Protein AF-A0A3M8P6J0-F1 (afdb_monomer)

Organism: NCBI:txid1848460

Secondary structure (DSSP, 8-state):
-PEEEEEPP---TTHHHHHHHHHHHHHHHHHS-GGGHHHHHHHHHHHHHHHHHHTEEEEEEE-SSEEEEEEEETTEEEEEEEEEGGGEEEEEEEEETTEEEEEEEESSSPPEEEEESS-HHHHHHHHHHHHHTT-EEEETT-

Mean predicted aligned error: 8.03 Å

Nearest PDB structures (foldseek):
  5umr-assembly1_A  TM=7.941E-01  e=5.562E-05  Homo sapiens
  7xti-assembly1_k  TM=8.034E-01  e=5.142E-04  Komagataella phaffii
  7xt7-assembly1_k  TM=7.190E-01  e=1.167E-03  Komagataella phaffii
  3f5r-assembly1_A-2  TM=6.395E-01  e=5.452E-04  Saccharomyces cerevisiae
  3bji-assembly1_A  TM=6.227E-01  e=7.443E-02  Homo sapiens

Solvent-accessible surface area (backbone atoms only — not comparable to full-atom values): 8029 Å² total; per-residue (Å²): 126,73,49,82,42,82,36,58,56,77,78,59,94,50,56,70,56,52,51,54,49,47,51,54,51,40,55,57,47,69,73,67,49,82,92,42,55,68,58,44,52,54,44,49,53,50,51,52,51,51,56,58,57,71,44,40,42,37,35,43,32,48,43,93,59,33,41,38,41,35,37,28,43,83,89,40,79,73,45,76,48,77,44,46,54,91,47,43,53,32,38,35,43,37,78,50,100,75,34,38,35,40,35,42,35,40,71,69,80,79,64,46,78,44,44,34,78,70,72,70,66,69,51,53,54,50,48,53,52,25,61,75,67,73,34,48,74,43,65,80,80,122

Structure (mmCIF, N/CA/C/O backbone):
data_AF-A0A3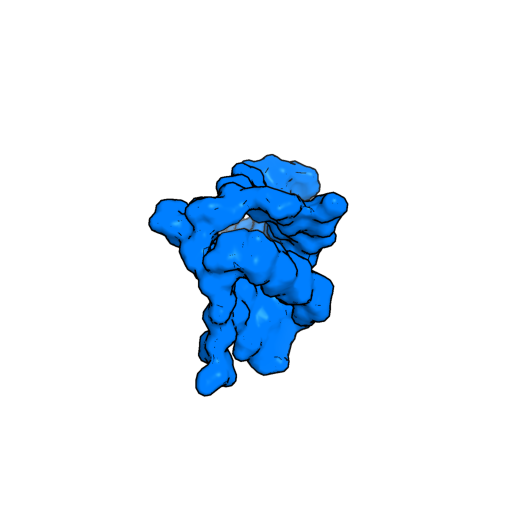M8P6J0-F1
#
_entry.id   AF-A0A3M8P6J0-F1
#
loop_
_atom_site.group_PDB
_atom_site.id
_atom_site.type_symbol
_atom_site.label_atom_id
_atom_site.label_alt_id
_atom_site.label_comp_id
_atom_site.label_asym_id
_atom_site.label_entity_id
_atom_site.label_seq_id
_atom_site.pdbx_PDB_ins_code
_atom_site.Cartn_x
_atom_site.Cartn_y
_atom_site.Cartn_z
_atom_site.occupancy
_atom_site.B_iso_or_equiv
_atom_site.auth_seq_id
_atom_site.auth_comp_id
_atom_site.auth_asym_id
_atom_site.auth_atom_id
_atom_site.pdbx_PDB_model_num
ATOM 1 N N . MET A 1 1 ? -1.684 9.295 20.598 1.00 61.59 1 MET A N 1
ATOM 2 C CA . MET A 1 1 ? -0.410 8.820 20.028 1.00 61.59 1 MET A CA 1
ATOM 3 C C . MET A 1 1 ? -0.740 8.336 18.626 1.00 61.59 1 MET A C 1
ATOM 5 O O . MET A 1 1 ? -1.634 7.511 18.511 1.00 61.59 1 MET A O 1
ATOM 9 N N . GLU A 1 2 ? -0.180 8.942 17.578 1.00 73.94 2 GLU A N 1
ATOM 10 C CA . GLU A 1 2 ? -0.394 8.484 16.194 1.00 73.94 2 GLU A CA 1
ATOM 11 C C . GLU A 1 2 ? 0.723 7.493 15.847 1.00 73.94 2 GLU A C 1
ATOM 13 O O . GLU A 1 2 ? 1.898 7.811 16.023 1.00 73.94 2 GLU A O 1
ATOM 18 N N . GLU A 1 3 ? 0.367 6.290 15.396 1.00 79.81 3 GLU A N 1
ATOM 19 C CA . GLU A 1 3 ? 1.344 5.276 14.989 1.00 79.81 3 GLU A CA 1
ATOM 20 C C . GLU A 1 3 ? 1.434 5.220 13.458 1.00 79.81 3 GLU A C 1
ATOM 22 O O . GLU A 1 3 ? 0.435 5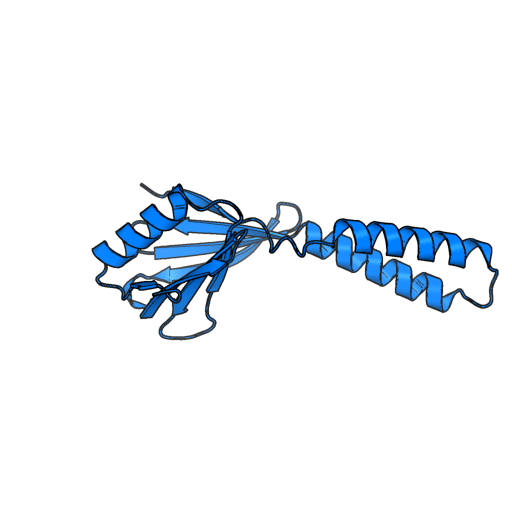.025 12.755 1.00 79.81 3 GLU A O 1
ATOM 27 N N . GLU A 1 4 ? 2.644 5.413 12.924 1.00 76.75 4 GLU A N 1
ATOM 28 C CA . GLU A 1 4 ? 2.915 5.349 11.487 1.00 76.75 4 GLU A CA 1
ATOM 29 C C . GLU A 1 4 ? 3.369 3.942 11.085 1.00 76.75 4 GLU A C 1
ATOM 31 O O . GLU A 1 4 ? 4.382 3.431 11.565 1.00 76.75 4 GLU A O 1
ATOM 36 N N . PHE A 1 5 ? 2.651 3.329 10.140 1.00 76.38 5 PHE A N 1
ATOM 37 C CA . PHE A 1 5 ? 2.995 2.022 9.598 1.00 76.38 5 PHE A CA 1
ATOM 38 C C . PHE A 1 5 ? 3.344 2.113 8.117 1.00 76.38 5 PHE A C 1
ATOM 40 O O . PHE A 1 5 ? 2.554 2.524 7.261 1.00 76.38 5 PHE A O 1
ATOM 47 N N . HIS A 1 6 ? 4.555 1.671 7.790 1.00 70.00 6 HIS A N 1
ATOM 48 C CA . HIS A 1 6 ? 4.978 1.497 6.410 1.00 70.00 6 HIS A CA 1
ATOM 49 C C . HIS A 1 6 ? 4.472 0.160 5.882 1.00 70.00 6 HIS A C 1
ATOM 51 O O . HIS A 1 6 ? 4.855 -0.905 6.368 1.00 70.00 6 HIS A O 1
ATOM 57 N N . THR A 1 7 ? 3.633 0.211 4.852 1.00 66.81 7 THR A N 1
ATOM 58 C CA . THR A 1 7 ? 3.230 -0.985 4.116 1.00 66.81 7 THR A CA 1
ATOM 59 C C . THR A 1 7 ? 4.064 -1.115 2.856 1.00 66.81 7 THR A C 1
ATOM 61 O O . THR A 1 7 ? 4.278 -0.151 2.117 1.00 66.81 7 THR A O 1
ATOM 64 N N . GLN A 1 8 ? 4.589 -2.314 2.620 1.00 62.31 8 GLN A N 1
ATOM 65 C CA . GLN A 1 8 ? 5.275 -2.581 1.366 1.00 62.31 8 GLN A CA 1
ATOM 66 C C . GLN A 1 8 ? 4.229 -2.673 0.248 1.00 62.31 8 GLN A C 1
ATOM 68 O O . GLN A 1 8 ? 3.138 -3.200 0.485 1.00 62.31 8 GLN A O 1
ATOM 73 N N . PRO A 1 9 ? 4.527 -2.178 -0.967 1.00 60.59 9 PRO A N 1
ATOM 74 C CA . PRO A 1 9 ? 3.724 -2.546 -2.124 1.00 60.59 9 PRO A CA 1
ATOM 75 C C . PRO A 1 9 ? 3.668 -4.073 -2.204 1.00 60.59 9 PRO A C 1
ATOM 77 O O . PRO A 1 9 ? 4.610 -4.747 -1.776 1.00 60.59 9 PRO A O 1
ATOM 80 N N . LEU A 1 10 ? 2.563 -4.614 -2.729 1.00 55.81 10 LEU A N 1
ATOM 81 C CA . LEU A 1 10 ? 2.414 -6.047 -2.970 1.00 55.81 10 LEU A CA 1
ATOM 82 C C . LEU A 1 10 ? 3.700 -6.552 -3.642 1.00 55.81 10 LEU A C 1
ATOM 84 O O . LEU A 1 10 ? 3.950 -6.220 -4.801 1.00 55.81 10 LEU A O 1
ATOM 88 N N . LYS A 1 11 ? 4.535 -7.309 -2.915 1.00 53.62 11 LYS A N 1
ATOM 89 C CA . LYS A 1 11 ? 5.660 -8.018 -3.523 1.00 53.62 11 LYS A CA 1
ATOM 90 C C . LYS A 1 11 ? 5.040 -9.105 -4.386 1.00 53.62 11 LYS A C 1
ATOM 92 O O . LYS A 1 11 ? 4.817 -10.219 -3.926 1.00 53.62 11 LYS A O 1
ATOM 97 N N . LEU A 1 12 ? 4.697 -8.759 -5.625 1.00 56.88 12 LEU A N 1
ATOM 98 C CA . LEU A 1 12 ? 4.489 -9.763 -6.653 1.00 56.88 12 LEU A CA 1
ATOM 99 C C . LEU A 1 12 ? 5.813 -10.535 -6.722 1.00 56.88 12 LEU A C 1
ATOM 101 O O . LEU A 1 12 ? 6.857 -9.896 -6.899 1.00 56.88 12 LEU A O 1
ATOM 105 N N . PRO A 1 13 ? 5.793 -11.863 -6.523 1.00 55.28 13 PRO A N 1
ATOM 106 C CA . PRO A 1 13 ? 6.994 -12.647 -6.239 1.00 55.28 13 PRO A CA 1
ATOM 107 C C . PRO A 1 13 ? 8.085 -12.515 -7.311 1.00 55.28 13 PRO A C 1
ATOM 109 O O . PRO A 1 13 ? 9.251 -12.743 -7.014 1.00 55.28 13 PRO A O 1
ATOM 112 N N . ASN A 1 14 ? 7.745 -12.032 -8.511 1.00 63.66 14 ASN A N 1
ATOM 113 C CA . ASN A 1 14 ? 8.640 -12.027 -9.660 1.00 63.66 14 ASN A CA 1
ATOM 114 C C . ASN A 1 14 ? 8.853 -10.647 -10.314 1.00 63.66 14 ASN A C 1
ATOM 116 O O . ASN A 1 14 ? 9.316 -10.612 -11.445 1.00 63.66 14 ASN A O 1
ATOM 120 N N . ILE A 1 15 ? 8.565 -9.498 -9.673 1.00 71.94 15 ILE A N 1
ATOM 121 C CA . ILE A 1 15 ? 8.807 -8.185 -10.338 1.00 71.94 15 ILE A CA 1
ATOM 122 C C . ILE A 1 15 ? 10.285 -8.006 -10.710 1.00 71.94 15 ILE A C 1
ATOM 124 O O . ILE A 1 15 ? 10.585 -7.550 -11.807 1.00 71.94 15 ILE A O 1
ATOM 128 N N . SER A 1 16 ? 11.204 -8.403 -9.825 1.00 69.94 16 SER A N 1
ATOM 129 C CA . SER A 1 16 ? 12.645 -8.356 -10.111 1.00 69.94 16 SER A CA 1
ATOM 130 C C . SER A 1 16 ? 13.002 -9.200 -11.342 1.00 69.94 16 SER A C 1
ATOM 132 O O . SER A 1 16 ? 13.707 -8.735 -12.232 1.00 69.94 16 SER A O 1
ATOM 134 N N . MET A 1 17 ? 12.428 -10.405 -11.433 1.00 76.00 17 MET A N 1
ATOM 135 C CA . MET A 1 17 ? 12.612 -11.321 -12.561 1.00 76.00 17 MET A CA 1
ATOM 136 C C . MET A 1 17 ? 11.992 -10.781 -13.858 1.00 76.00 17 MET A C 1
ATOM 138 O O . MET A 1 17 ? 12.575 -10.921 -14.925 1.00 76.00 17 MET A O 1
ATOM 142 N N . LEU A 1 18 ? 10.829 -10.128 -13.783 1.00 76.50 18 LEU A N 1
ATOM 143 C CA . LEU A 1 18 ? 10.189 -9.495 -14.937 1.00 76.50 18 LEU A CA 1
ATOM 144 C C . LEU A 1 18 ? 11.012 -8.317 -15.459 1.00 76.50 18 LEU A C 1
ATOM 146 O O . LEU A 1 18 ? 11.111 -8.132 -16.669 1.00 76.50 18 LEU A O 1
ATOM 150 N N . ILE A 1 19 ? 11.624 -7.536 -14.569 1.00 78.50 19 ILE A N 1
ATOM 151 C CA . ILE A 1 19 ? 12.485 -6.415 -14.956 1.00 78.50 19 ILE A CA 1
ATOM 152 C C . ILE A 1 19 ? 13.772 -6.924 -15.595 1.00 78.50 19 ILE A C 1
ATOM 154 O O . ILE A 1 19 ? 14.125 -6.446 -16.670 1.00 78.50 19 ILE A O 1
ATOM 158 N N . SER A 1 20 ? 14.446 -7.907 -14.991 1.00 79.56 20 SER A N 1
ATOM 159 C CA . SER A 1 20 ? 15.659 -8.480 -15.582 1.00 79.56 20 SER A CA 1
ATOM 160 C C . SER A 1 20 ? 15.367 -9.122 -16.939 1.00 79.56 20 SER A C 1
ATOM 162 O O . SER A 1 20 ? 16.087 -8.857 -17.898 1.00 79.56 20 SER A O 1
ATOM 164 N N . PHE A 1 21 ? 14.263 -9.865 -17.058 1.00 82.88 21 PHE A N 1
ATOM 165 C CA . PHE A 1 21 ? 13.805 -10.421 -18.330 1.00 82.88 21 PHE A CA 1
ATOM 166 C C . PHE A 1 21 ? 13.540 -9.326 -19.372 1.00 82.88 21 PHE A C 1
ATOM 168 O O . PHE A 1 21 ? 14.023 -9.421 -20.496 1.00 82.88 21 PHE A O 1
ATOM 175 N N . SER A 1 22 ? 12.849 -8.247 -18.989 1.00 79.75 22 SER A N 1
ATOM 176 C CA . SER A 1 22 ? 12.549 -7.125 -19.892 1.00 79.75 22 SER A CA 1
ATOM 177 C C . SER A 1 22 ? 13.815 -6.410 -20.375 1.00 79.75 22 SER A C 1
ATOM 179 O O . SER A 1 22 ? 13.895 -6.034 -21.541 1.00 79.75 22 SER A O 1
ATOM 181 N N . ILE A 1 23 ? 14.823 -6.255 -19.509 1.00 82.19 23 ILE A N 1
ATOM 182 C CA . ILE A 1 23 ? 16.116 -5.648 -19.862 1.00 82.19 23 ILE A CA 1
ATOM 183 C C . ILE A 1 23 ? 16.888 -6.539 -20.843 1.00 82.19 23 ILE A C 1
ATOM 185 O O . ILE A 1 23 ? 17.386 -6.042 -21.851 1.00 82.19 23 ILE A O 1
ATOM 189 N N . VAL A 1 24 ? 16.955 -7.852 -20.595 1.00 83.62 24 VAL A N 1
ATOM 190 C CA . VAL A 1 24 ? 17.620 -8.809 -21.502 1.00 83.62 24 VAL A CA 1
ATOM 191 C C . VAL A 1 24 ? 16.950 -8.816 -22.878 1.00 83.62 24 VAL A C 1
ATOM 193 O O . VAL A 1 24 ? 17.634 -8.845 -23.902 1.00 83.62 24 VAL A O 1
ATOM 196 N N . LEU A 1 25 ? 15.618 -8.729 -22.910 1.00 81.81 25 LEU A N 1
ATOM 197 C CA . LEU A 1 25 ? 14.836 -8.677 -24.143 1.00 81.81 25 LEU A CA 1
ATOM 198 C C . LEU A 1 25 ? 15.114 -7.376 -24.917 1.00 81.81 25 LEU A C 1
ATOM 200 O O . LEU A 1 25 ? 15.339 -7.420 -26.124 1.00 81.81 25 LEU A O 1
ATOM 204 N N . LEU A 1 26 ? 15.211 -6.238 -24.219 1.00 78.69 26 LEU A N 1
ATOM 205 C CA . LEU A 1 26 ? 15.571 -4.943 -24.808 1.00 78.69 26 LEU A CA 1
ATOM 206 C C . LEU A 1 26 ? 16.974 -4.963 -25.443 1.00 78.69 26 LEU A C 1
ATOM 208 O O . LEU A 1 26 ? 17.145 -4.513 -26.576 1.00 78.69 26 LEU A O 1
ATOM 212 N N . ILE A 1 27 ? 17.965 -5.527 -24.741 1.00 80.56 27 ILE A N 1
ATOM 213 C CA . ILE A 1 27 ? 19.345 -5.666 -25.241 1.00 80.56 27 ILE A CA 1
ATOM 214 C C . ILE A 1 27 ? 19.375 -6.576 -26.475 1.00 80.56 27 ILE A C 1
ATOM 216 O O . ILE A 1 27 ? 19.950 -6.207 -27.499 1.00 80.56 27 ILE A O 1
ATOM 220 N N . SER A 1 28 ? 18.698 -7.724 -26.413 1.00 79.94 28 SER A N 1
ATOM 221 C CA . SER A 1 28 ? 18.639 -8.680 -27.528 1.00 79.94 28 SER A CA 1
ATOM 222 C C . SER A 1 28 ? 18.013 -8.056 -28.781 1.00 79.94 28 SER A C 1
ATOM 224 O O . SER A 1 28 ? 18.533 -8.222 -29.883 1.00 79.94 28 SER A O 1
ATOM 226 N N . LEU A 1 29 ? 16.944 -7.267 -28.616 1.00 76.62 29 LEU A N 1
ATOM 227 C CA . LEU A 1 29 ? 16.301 -6.548 -29.719 1.00 76.62 29 LEU A CA 1
ATOM 228 C C . LEU A 1 29 ? 17.192 -5.450 -30.298 1.00 76.62 29 LEU A C 1
ATOM 230 O O . LEU A 1 29 ? 17.238 -5.290 -31.517 1.00 76.62 29 LEU A O 1
ATOM 234 N N . SER A 1 30 ? 17.935 -4.730 -29.454 1.00 73.19 30 SER A N 1
ATOM 235 C CA . SER A 1 30 ? 18.842 -3.669 -29.910 1.00 73.19 30 SER A CA 1
ATOM 236 C C . SER A 1 30 ? 19.972 -4.187 -30.812 1.00 73.19 30 SER A C 1
ATOM 238 O O . SER A 1 30 ? 20.434 -3.461 -31.688 1.00 73.19 30 SER A O 1
ATOM 240 N N . MET A 1 31 ? 20.359 -5.461 -30.668 1.00 78.75 31 MET A N 1
ATOM 241 C CA . MET A 1 31 ? 21.354 -6.108 -31.531 1.00 78.75 31 MET A CA 1
ATOM 242 C C . MET A 1 31 ? 20.787 -6.613 -32.868 1.00 78.75 31 MET A C 1
ATOM 244 O O . MET A 1 31 ? 21.550 -6.871 -33.794 1.00 78.75 31 MET A O 1
ATOM 248 N N . SER A 1 32 ? 19.462 -6.737 -33.001 1.00 75.25 32 SER A N 1
ATOM 249 C CA . SER A 1 32 ? 18.807 -7.402 -34.143 1.00 75.25 32 SER A CA 1
ATOM 250 C C . SER A 1 32 ? 18.480 -6.504 -35.355 1.00 75.25 32 SER A C 1
ATOM 252 O O . SER A 1 32 ? 17.822 -6.946 -36.296 1.00 75.25 32 SER A O 1
ATOM 254 N N . GLY A 1 33 ? 18.981 -5.265 -35.393 1.00 70.12 33 GLY A N 1
ATOM 255 C CA . GLY A 1 33 ? 18.848 -4.362 -36.547 1.00 70.12 33 GLY A CA 1
ATOM 256 C C . GLY A 1 33 ? 17.485 -3.654 -36.679 1.00 70.12 33 GLY A C 1
ATOM 257 O O . GLY A 1 33 ? 16.587 -3.796 -35.851 1.00 70.12 33 GLY A O 1
ATOM 258 N N . ALA A 1 34 ? 17.335 -2.844 -37.737 1.00 67.69 34 ALA A N 1
ATOM 259 C CA . ALA A 1 34 ? 16.293 -1.809 -37.870 1.00 67.69 34 ALA A CA 1
ATOM 260 C C . ALA A 1 34 ? 14.830 -2.308 -37.919 1.00 67.69 34 ALA A C 1
ATOM 262 O O . ALA A 1 34 ? 13.907 -1.532 -37.652 1.00 67.69 34 ALA A O 1
ATOM 263 N N . LEU A 1 35 ? 14.595 -3.593 -38.213 1.00 63.44 35 LEU A N 1
ATOM 264 C CA . LEU A 1 35 ? 13.246 -4.166 -38.351 1.00 63.44 35 LEU A CA 1
ATOM 265 C C . LEU A 1 35 ? 12.457 -4.214 -37.029 1.00 63.44 35 LEU A C 1
ATOM 267 O O . LEU A 1 35 ? 11.229 -4.288 -37.049 1.00 63.44 35 LEU A O 1
ATOM 271 N N . TYR A 1 36 ? 13.130 -4.095 -35.880 1.00 74.00 36 TYR A N 1
ATOM 272 C CA . TYR A 1 36 ? 12.509 -4.248 -34.557 1.00 74.00 36 TYR A CA 1
ATOM 273 C C . TYR A 1 36 ? 12.417 -2.951 -33.748 1.00 74.00 36 TYR A C 1
ATOM 275 O O . TYR A 1 36 ? 12.139 -2.982 -32.549 1.00 74.00 36 TYR A O 1
ATOM 283 N N . THR A 1 37 ? 12.602 -1.796 -34.393 1.00 77.31 37 THR A N 1
ATOM 284 C CA . THR A 1 37 ? 12.620 -0.484 -33.720 1.00 77.31 37 THR A CA 1
ATOM 285 C C . THR A 1 37 ? 11.348 -0.226 -32.897 1.00 77.31 37 THR A C 1
ATOM 287 O O . THR A 1 37 ? 11.424 0.251 -31.768 1.00 77.31 37 THR A O 1
ATOM 290 N N . TRP A 1 38 ? 10.171 -0.616 -33.398 1.00 79.38 38 TRP A N 1
ATOM 291 C CA . TRP A 1 38 ? 8.911 -0.474 -32.657 1.00 79.38 38 TRP A CA 1
ATOM 292 C C . TRP A 1 38 ? 8.847 -1.382 -31.415 1.00 79.38 38 TRP A C 1
ATOM 294 O O . TRP A 1 38 ? 8.362 -0.962 -30.365 1.00 79.38 38 TRP A O 1
ATOM 304 N N . LEU A 1 39 ? 9.391 -2.601 -31.506 1.00 78.19 39 LEU A N 1
ATOM 305 C CA . LEU A 1 39 ? 9.453 -3.556 -30.397 1.00 78.19 39 LEU A CA 1
ATOM 306 C C . LEU A 1 39 ? 10.374 -3.038 -29.283 1.00 78.19 39 LEU A C 1
ATOM 308 O O . LEU A 1 39 ? 10.061 -3.173 -28.097 1.00 78.19 39 LEU A O 1
ATOM 312 N N . ALA A 1 40 ? 11.481 -2.390 -29.659 1.00 80.12 40 ALA A N 1
ATOM 313 C CA . ALA A 1 40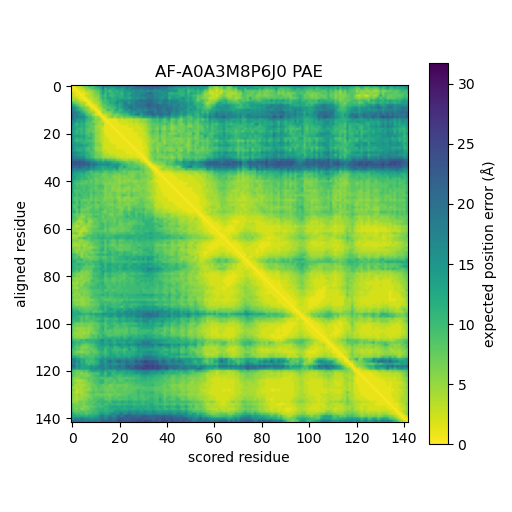 ? 12.390 -1.723 -28.729 1.00 80.12 40 ALA A CA 1
ATOM 314 C C . ALA A 1 40 ? 11.694 -0.571 -27.978 1.00 80.12 40 ALA A C 1
ATOM 316 O O . ALA A 1 40 ? 11.843 -0.440 -26.765 1.00 80.12 40 ALA A O 1
ATOM 317 N N . VAL A 1 41 ? 10.862 0.223 -28.664 1.00 83.06 41 VAL A N 1
ATOM 318 C CA . VAL A 1 41 ? 10.082 1.303 -28.030 1.00 83.06 41 VAL A CA 1
ATOM 319 C C . VAL A 1 41 ? 9.058 0.746 -27.034 1.00 83.06 41 VAL A C 1
ATOM 321 O O . VAL A 1 41 ? 8.964 1.235 -25.908 1.00 83.06 41 VAL A O 1
ATOM 324 N N . VAL A 1 42 ? 8.316 -0.303 -27.407 1.00 82.75 42 VAL A N 1
ATOM 325 C CA . VAL A 1 42 ? 7.322 -0.937 -26.519 1.00 82.75 42 VAL A CA 1
ATOM 326 C C . VAL A 1 42 ? 7.984 -1.543 -25.279 1.00 82.75 42 VAL A C 1
ATOM 328 O O . VAL A 1 42 ? 7.506 -1.353 -24.159 1.00 82.75 42 VAL A O 1
ATOM 331 N N . SER A 1 43 ? 9.104 -2.244 -25.457 1.00 81.50 43 SER A N 1
ATOM 332 C CA . SER A 1 43 ? 9.848 -2.838 -24.341 1.00 81.50 43 SER A CA 1
ATOM 333 C C . SER A 1 43 ? 10.461 -1.770 -23.427 1.00 81.50 43 SER A C 1
ATOM 335 O O . SER A 1 43 ? 10.372 -1.900 -22.205 1.00 81.50 43 SER A O 1
ATOM 337 N N . ALA A 1 44 ? 10.965 -0.659 -23.976 1.00 82.12 44 ALA A N 1
ATOM 338 C CA . ALA A 1 44 ? 11.411 0.484 -23.178 1.00 82.12 44 ALA A CA 1
ATOM 339 C C . ALA A 1 44 ? 10.263 1.085 -22.346 1.00 82.12 44 ALA A C 1
ATOM 341 O O . ALA A 1 44 ? 10.425 1.325 -21.146 1.00 82.12 44 ALA A O 1
ATOM 342 N N . ALA A 1 45 ? 9.082 1.273 -22.947 1.00 84.56 45 ALA A N 1
ATOM 343 C CA . ALA A 1 45 ? 7.904 1.783 -22.245 1.00 84.56 45 ALA A CA 1
ATOM 344 C C . ALA A 1 45 ? 7.469 0.862 -21.087 1.00 84.56 45 ALA A C 1
ATOM 346 O O . ALA A 1 45 ? 7.136 1.348 -20.002 1.00 84.56 45 ALA A O 1
ATOM 347 N N . LEU A 1 46 ? 7.535 -0.461 -21.276 1.00 82.38 46 LEU A N 1
ATOM 348 C CA . LEU A 1 46 ? 7.256 -1.447 -20.226 1.00 82.38 46 LEU A CA 1
ATOM 349 C C . LEU A 1 46 ? 8.258 -1.366 -19.068 1.00 82.38 46 LEU A C 1
ATOM 351 O O . LEU A 1 46 ? 7.845 -1.367 -17.907 1.00 82.38 46 LEU A O 1
ATOM 355 N N . VAL A 1 47 ? 9.557 -1.240 -19.359 1.00 83.06 47 VAL A N 1
ATOM 356 C CA . VAL A 1 47 ? 10.592 -1.089 -18.322 1.00 83.06 47 VAL A CA 1
ATOM 357 C C . VAL A 1 47 ? 10.350 0.178 -17.500 1.00 83.06 47 VAL A C 1
ATOM 359 O O . VAL A 1 47 ? 10.344 0.120 -16.267 1.00 83.06 47 VAL A O 1
ATOM 362 N N . ILE A 1 48 ? 10.076 1.308 -18.158 1.00 85.69 48 ILE A N 1
ATOM 363 C CA . ILE A 1 48 ? 9.748 2.573 -17.483 1.00 85.69 48 ILE A CA 1
ATOM 364 C C . ILE A 1 48 ? 8.512 2.399 -16.591 1.00 85.69 48 ILE A C 1
ATOM 366 O O . ILE A 1 48 ? 8.530 2.791 -15.421 1.00 85.69 48 ILE A O 1
ATOM 370 N N . TYR A 1 49 ? 7.458 1.760 -17.101 1.00 83.88 49 TYR A N 1
ATOM 371 C CA . TYR A 1 49 ? 6.257 1.464 -16.324 1.00 83.88 49 TYR A CA 1
ATOM 372 C C . TYR A 1 49 ? 6.562 0.607 -15.080 1.00 83.88 49 TYR A C 1
ATOM 374 O O . TYR A 1 49 ? 6.098 0.928 -13.981 1.00 83.88 49 TYR A O 1
ATOM 382 N N . CYS A 1 50 ? 7.400 -0.427 -15.200 1.00 81.44 50 CYS A N 1
ATOM 383 C CA . CYS A 1 50 ? 7.836 -1.246 -14.066 1.00 81.44 50 CYS A CA 1
ATOM 384 C C . CYS A 1 50 ? 8.610 -0.434 -13.013 1.00 81.44 50 CYS A C 1
ATOM 386 O O . CYS A 1 50 ? 8.328 -0.559 -11.817 1.00 81.44 50 CYS A O 1
ATOM 388 N N . ILE A 1 51 ? 9.537 0.435 -13.433 1.00 82.44 51 ILE A N 1
ATOM 389 C CA . ILE A 1 51 ? 10.301 1.317 -12.529 1.00 82.44 51 ILE A CA 1
ATOM 390 C C . ILE A 1 51 ? 9.362 2.259 -11.764 1.00 82.44 51 ILE A C 1
ATOM 392 O O . ILE A 1 51 ? 9.515 2.470 -10.555 1.00 82.44 51 ILE A O 1
ATOM 396 N N . ILE A 1 52 ? 8.363 2.809 -12.456 1.00 82.00 52 ILE A N 1
ATOM 397 C CA . ILE A 1 52 ? 7.344 3.679 -11.866 1.00 82.00 52 ILE A CA 1
ATOM 398 C C . ILE A 1 52 ? 6.519 2.924 -10.810 1.00 82.00 52 ILE A C 1
ATOM 400 O O . ILE A 1 52 ? 6.221 3.476 -9.744 1.00 82.00 52 ILE A O 1
ATOM 404 N N . GLN A 1 53 ? 6.166 1.663 -11.066 1.00 78.62 53 GLN A N 1
ATOM 405 C CA . GLN A 1 53 ? 5.411 0.853 -10.109 1.00 78.62 53 GLN A CA 1
ATOM 406 C C . GLN A 1 53 ? 6.236 0.504 -8.865 1.00 78.62 53 GLN A C 1
ATOM 408 O O . GLN A 1 53 ? 5.730 0.653 -7.750 1.00 78.62 53 GLN A O 1
ATOM 413 N N . LEU A 1 54 ? 7.516 0.155 -9.028 1.00 77.12 54 LEU A N 1
ATOM 414 C CA . LEU A 1 54 ? 8.426 -0.150 -7.917 1.00 77.12 54 LEU A CA 1
ATOM 415 C C . LEU A 1 54 ? 8.628 1.015 -6.941 1.00 77.12 54 LEU A C 1
ATOM 417 O O . LEU A 1 54 ? 8.808 0.797 -5.744 1.00 77.12 54 LEU A O 1
ATOM 421 N N . ASN A 1 55 ? 8.582 2.251 -7.435 1.00 79.25 55 ASN A N 1
ATOM 422 C CA . ASN A 1 55 ? 8.767 3.447 -6.613 1.00 79.25 55 ASN A CA 1
ATOM 423 C C . ASN A 1 55 ? 7.511 3.887 -5.848 1.00 79.25 55 ASN A C 1
ATOM 425 O O . ASN A 1 55 ? 7.541 4.909 -5.156 1.00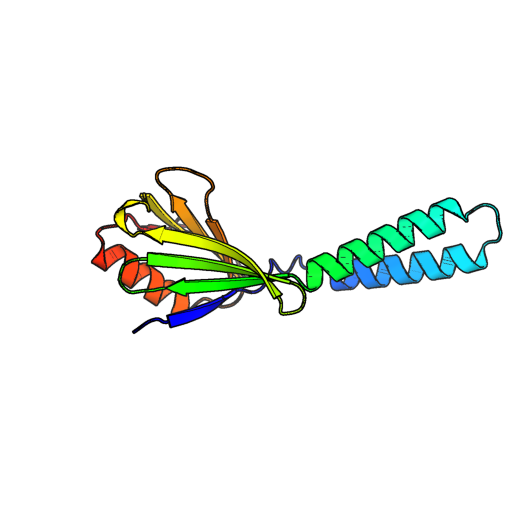 79.25 55 ASN A O 1
ATOM 429 N N . THR A 1 56 ? 6.409 3.144 -5.959 1.00 81.31 56 THR A N 1
ATOM 430 C CA . THR A 1 56 ? 5.172 3.436 -5.229 1.00 81.31 56 THR A CA 1
ATOM 431 C C . THR A 1 56 ? 5.247 2.848 -3.820 1.00 81.31 56 THR A C 1
ATOM 433 O O . THR A 1 56 ? 5.360 1.636 -3.639 1.00 81.31 56 THR A O 1
ATOM 436 N N . LYS A 1 57 ? 5.171 3.709 -2.806 1.00 83.06 57 LYS A N 1
ATOM 437 C CA . LYS A 1 57 ? 5.136 3.344 -1.389 1.00 83.06 57 LYS A CA 1
ATOM 438 C C . LYS A 1 57 ? 3.758 3.653 -0.815 1.00 83.06 57 LYS A C 1
ATOM 440 O O . LYS A 1 57 ? 3.137 4.658 -1.157 1.00 83.06 57 LYS A O 1
ATOM 445 N N . TYR A 1 58 ? 3.304 2.801 0.094 1.00 84.44 58 TYR A N 1
ATOM 446 C CA . TYR A 1 58 ? 2.023 2.958 0.768 1.00 84.44 58 TYR A CA 1
ATOM 447 C C . TYR A 1 58 ? 2.258 3.084 2.270 1.00 84.44 58 TYR A C 1
ATOM 449 O O . TYR A 1 58 ? 2.981 2.288 2.873 1.00 84.44 58 TYR A O 1
ATOM 457 N N . LYS A 1 59 ? 1.665 4.097 2.888 1.00 85.56 59 LYS A N 1
ATOM 458 C CA . LYS A 1 59 ? 1.747 4.348 4.324 1.00 85.56 59 LYS A CA 1
ATOM 459 C C . LYS A 1 59 ? 0.339 4.371 4.895 1.00 85.56 59 LYS A C 1
ATOM 461 O O . LYS A 1 59 ? -0.526 5.055 4.352 1.00 85.56 59 LYS A O 1
ATOM 466 N N . LEU A 1 60 ? 0.129 3.651 5.989 1.00 88.44 60 LEU A N 1
ATOM 467 C CA . LEU A 1 60 ? -1.090 3.739 6.779 1.00 88.44 60 LEU A CA 1
ATOM 468 C C . LEU A 1 60 ? -0.721 4.313 8.143 1.00 88.44 60 LEU A C 1
ATOM 470 O O . LEU A 1 60 ? 0.123 3.759 8.840 1.00 88.44 60 LEU A O 1
ATOM 474 N N . MET A 1 61 ? -1.352 5.415 8.519 1.00 89.69 61 MET A N 1
ATOM 475 C CA . MET A 1 61 ? -1.265 5.963 9.866 1.00 89.69 61 MET A CA 1
ATOM 476 C C . MET A 1 61 ? -2.559 5.645 10.603 1.00 89.69 61 MET A C 1
ATOM 478 O O . MET A 1 61 ? -3.653 5.916 10.093 1.00 89.69 61 MET A O 1
ATOM 482 N N . VAL A 1 62 ? -2.417 5.061 11.789 1.00 91.25 62 VAL A N 1
ATOM 483 C CA . VAL A 1 62 ? -3.530 4.773 12.693 1.00 91.25 62 VAL A CA 1
ATOM 484 C C . VAL A 1 62 ? -3.549 5.881 13.740 1.00 91.25 62 VAL A C 1
ATOM 486 O O . VAL A 1 62 ? -2.665 5.966 14.593 1.00 91.25 62 VAL A O 1
ATOM 489 N N . GLY A 1 63 ? -4.519 6.785 13.618 1.00 91.38 63 GLY A N 1
ATOM 490 C CA . GLY A 1 63 ? -4.769 7.834 14.600 1.00 91.38 63 GLY A CA 1
ATOM 491 C C . GLY A 1 63 ? -5.844 7.427 15.605 1.00 91.38 63 GLY A C 1
ATOM 492 O O . GLY A 1 63 ? -6.470 6.377 15.489 1.00 91.38 63 GLY A O 1
ATOM 493 N N . ASN A 1 64 ? -6.111 8.298 16.579 1.00 91.12 64 ASN A N 1
ATOM 494 C CA . ASN A 1 64 ? -7.098 8.026 17.630 1.00 91.12 64 ASN A CA 1
ATOM 495 C C . ASN A 1 64 ? -8.543 7.908 17.122 1.00 91.12 64 ASN A C 1
ATOM 497 O O . ASN A 1 64 ? -9.320 7.175 17.729 1.00 91.12 64 ASN A O 1
ATOM 501 N N . GLU A 1 65 ? -8.900 8.647 16.068 1.00 94.00 65 GLU A N 1
ATOM 502 C CA . GLU A 1 65 ? -10.274 8.769 15.537 1.00 94.00 65 GLU A CA 1
ATOM 503 C C . GLU A 1 65 ? -10.357 8.552 14.022 1.00 94.00 65 GLU A C 1
ATOM 505 O O . GLU A 1 65 ? -11.441 8.515 13.442 1.00 94.00 65 GLU A O 1
ATOM 510 N N . ARG A 1 66 ? -9.209 8.440 13.351 1.00 94.12 66 ARG A N 1
ATOM 511 C CA . ARG A 1 66 ? -9.138 8.369 11.894 1.00 94.12 66 ARG A CA 1
ATOM 512 C C . ARG A 1 66 ? -7.984 7.501 11.431 1.00 94.12 66 ARG A C 1
ATOM 514 O O . ARG A 1 66 ? -6.920 7.481 12.049 1.00 94.12 66 ARG A O 1
ATOM 521 N N . LEU A 1 67 ? -8.184 6.870 10.284 1.00 92.50 67 LEU A N 1
ATOM 522 C CA . LEU A 1 67 ? -7.150 6.201 9.513 1.00 92.50 67 LEU A CA 1
ATOM 523 C C . LEU A 1 67 ? -6.731 7.101 8.353 1.00 92.50 67 LEU A C 1
ATOM 525 O O . LEU A 1 67 ? -7.575 7.674 7.656 1.00 92.50 67 LEU A O 1
ATOM 529 N N . VAL A 1 68 ? -5.424 7.224 8.132 1.00 92.25 68 VAL A N 1
ATOM 530 C CA . VAL A 1 68 ? -4.871 8.002 7.019 1.00 92.25 68 VAL A CA 1
ATOM 531 C C . VAL A 1 68 ? -4.059 7.084 6.123 1.00 92.25 68 VAL A C 1
ATOM 533 O O . VAL A 1 68 ? -3.046 6.525 6.534 1.00 92.25 68 VAL A O 1
ATOM 536 N N . TRP A 1 69 ? -4.507 6.940 4.883 1.00 90.38 69 TRP A N 1
ATOM 537 C CA . TRP A 1 69 ? -3.818 6.199 3.839 1.00 90.38 69 TRP A CA 1
ATOM 538 C C . TRP A 1 69 ? -3.103 7.163 2.905 1.00 90.38 69 TRP A C 1
ATOM 540 O O . TRP A 1 69 ? -3.740 7.908 2.158 1.00 90.38 69 TRP A O 1
ATOM 550 N N . THR A 1 70 ? -1.778 7.118 2.907 1.00 89.25 70 THR A N 1
ATOM 551 C CA . THR A 1 70 ? -0.939 7.951 2.050 1.00 89.25 70 THR A CA 1
ATOM 552 C C . THR A 1 70 ? -0.229 7.074 1.033 1.00 89.25 70 THR A C 1
ATOM 554 O O . THR A 1 70 ? 0.539 6.177 1.378 1.00 89.25 70 THR A O 1
ATOM 557 N N . THR A 1 71 ? -0.464 7.350 -0.244 1.00 86.88 71 THR A N 1
ATOM 558 C CA . THR A 1 71 ? 0.306 6.781 -1.351 1.00 86.88 71 THR A CA 1
ATOM 559 C C . THR A 1 71 ? 1.364 7.794 -1.756 1.00 86.88 71 THR A C 1
ATOM 561 O O . THR A 1 71 ? 1.028 8.926 -2.102 1.00 86.88 71 THR A O 1
ATOM 564 N N . SER A 1 72 ? 2.635 7.406 -1.722 1.00 84.94 72 SER A N 1
ATOM 565 C CA . SER A 1 72 ? 3.749 8.239 -2.167 1.00 84.94 72 SER A CA 1
ATOM 566 C C . SER A 1 72 ? 4.499 7.585 -3.321 1.00 84.94 72 SER A C 1
ATOM 568 O O . SER A 1 72 ? 4.603 6.364 -3.410 1.00 84.94 72 SER A O 1
ATOM 570 N N . ARG A 1 73 ? 5.013 8.401 -4.240 1.00 84.31 73 ARG A N 1
ATOM 571 C CA . ARG A 1 73 ? 5.813 7.955 -5.382 1.00 84.31 73 ARG A CA 1
ATOM 572 C C . ARG A 1 73 ? 7.018 8.871 -5.523 1.00 84.31 73 ARG A C 1
ATOM 574 O O . ARG A 1 73 ? 6.861 10.088 -5.473 1.00 84.31 73 ARG A O 1
ATOM 581 N N . PHE A 1 74 ? 8.215 8.298 -5.657 1.00 81.12 74 PHE A N 1
ATOM 582 C CA . PHE A 1 74 ? 9.471 9.067 -5.723 1.00 81.12 74 PHE A CA 1
ATOM 583 C C . PHE A 1 74 ? 9.628 10.084 -4.570 1.00 81.12 74 PHE A C 1
ATOM 585 O O . PHE A 1 74 ? 10.065 11.212 -4.769 1.00 81.12 74 PHE A O 1
ATOM 592 N N . GLY A 1 75 ? 9.194 9.717 -3.359 1.00 79.31 75 GLY A N 1
ATOM 593 C CA . GLY A 1 75 ? 9.249 10.595 -2.182 1.00 79.31 75 GLY A CA 1
ATOM 594 C C . GLY A 1 75 ? 8.184 11.699 -2.132 1.00 79.31 75 GLY A C 1
ATOM 595 O O . GLY A 1 75 ? 8.028 12.325 -1.089 1.00 79.31 75 GLY A O 1
ATOM 596 N N . LYS A 1 76 ? 7.398 11.905 -3.196 1.00 84.94 76 LYS A N 1
ATOM 597 C CA . LYS A 1 76 ? 6.271 12.846 -3.205 1.00 84.94 76 LYS A CA 1
ATOM 598 C C . LYS A 1 76 ? 4.978 12.140 -2.808 1.00 84.94 76 LYS A C 1
ATOM 600 O O . LYS A 1 76 ? 4.693 11.041 -3.284 1.00 84.94 76 LYS A O 1
ATOM 605 N N . ASN A 1 77 ? 4.181 12.768 -1.949 1.00 86.19 77 ASN A N 1
ATOM 606 C CA . ASN A 1 77 ? 2.850 12.271 -1.602 1.00 86.19 77 ASN A CA 1
ATOM 607 C C . ASN A 1 77 ? 1.921 12.475 -2.801 1.00 86.19 77 ASN A C 1
ATOM 609 O O . ASN A 1 77 ? 1.681 13.604 -3.214 1.00 86.19 77 ASN A O 1
ATOM 613 N N . LEU A 1 78 ? 1.442 11.375 -3.377 1.00 86.50 78 LEU A N 1
ATOM 614 C CA . LEU A 1 78 ? 0.611 11.3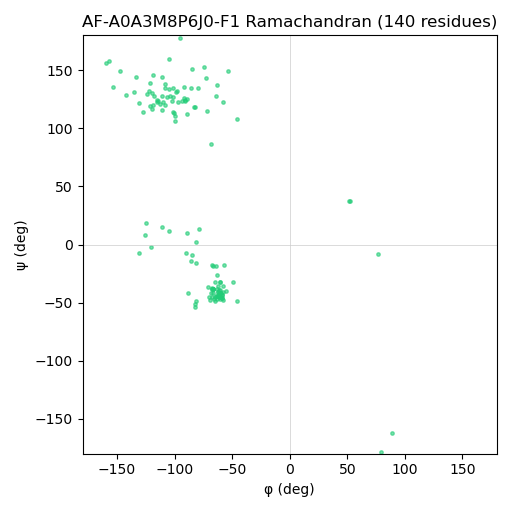86 -4.577 1.00 86.50 78 LEU A CA 1
ATOM 615 C C . LEU A 1 78 ? -0.871 11.524 -4.225 1.00 86.50 78 LEU A C 1
ATOM 617 O O . LEU A 1 78 ? -1.622 12.221 -4.896 1.00 86.50 78 LEU A O 1
ATOM 621 N N . SER A 1 79 ? -1.301 10.817 -3.182 1.00 89.31 79 SER A N 1
ATOM 622 C CA . SER A 1 79 ? -2.688 10.822 -2.737 1.00 89.31 79 SER A CA 1
ATOM 623 C C . SER A 1 79 ? -2.755 10.505 -1.255 1.00 89.31 79 SER A C 1
ATOM 625 O O . SER A 1 79 ? -2.114 9.561 -0.790 1.00 89.31 79 SER A O 1
ATOM 627 N N . THR A 1 80 ? -3.569 11.270 -0.538 1.00 91.19 80 THR A N 1
ATOM 628 C CA . THR A 1 80 ? -3.878 11.035 0.869 1.00 91.19 80 THR A CA 1
ATOM 629 C C . THR A 1 80 ? -5.378 10.846 0.997 1.00 91.19 80 THR A C 1
ATOM 631 O O . THR A 1 80 ? -6.153 11.744 0.673 1.00 91.19 80 THR A O 1
ATOM 634 N N . ARG A 1 81 ? -5.795 9.677 1.474 1.00 90.88 81 ARG A N 1
ATOM 635 C CA . ARG A 1 81 ? -7.185 9.367 1.801 1.00 90.88 81 ARG A CA 1
ATOM 636 C C . ARG A 1 81 ? -7.322 9.290 3.311 1.00 90.88 81 ARG A C 1
ATOM 638 O O . ARG A 1 81 ? -6.452 8.750 3.989 1.00 90.88 81 ARG A O 1
ATOM 645 N N . LYS A 1 82 ? -8.404 9.846 3.838 1.00 93.50 82 LYS A N 1
ATOM 646 C CA . LYS A 1 82 ? -8.711 9.840 5.268 1.00 93.50 82 LYS A CA 1
ATOM 647 C C . LYS A 1 82 ? -10.059 9.158 5.449 1.00 93.50 82 LYS A C 1
ATOM 649 O O . LYS A 1 82 ? -10.953 9.383 4.641 1.00 93.50 82 LYS A O 1
ATOM 654 N N . ALA A 1 83 ? -10.173 8.328 6.473 1.00 93.88 83 ALA A N 1
ATOM 655 C CA . ALA A 1 83 ? -11.419 7.692 6.868 1.00 93.88 83 ALA A CA 1
ATOM 656 C C . ALA A 1 83 ? -11.586 7.893 8.370 1.00 93.88 83 ALA A C 1
ATOM 658 O O . ALA A 1 83 ? -10.692 7.523 9.137 1.00 93.88 83 ALA A O 1
ATOM 659 N N . ALA A 1 84 ? -12.686 8.516 8.782 1.00 94.88 84 ALA A N 1
ATOM 660 C CA . ALA A 1 84 ? -13.015 8.608 10.194 1.00 94.88 84 ALA A CA 1
ATOM 661 C C . ALA A 1 84 ? -13.514 7.242 10.690 1.00 94.88 84 ALA A C 1
ATOM 663 O O . ALA A 1 84 ? -14.060 6.458 9.914 1.00 94.88 84 ALA A O 1
ATOM 664 N N . ALA A 1 85 ? -13.345 6.961 11.981 1.00 94.00 85 ALA A N 1
ATOM 665 C CA . ALA A 1 85 ? -13.880 5.765 12.625 1.00 94.00 85 ALA A CA 1
ATOM 666 C C . ALA A 1 85 ? -15.351 5.451 12.262 1.00 94.00 85 ALA A C 1
ATOM 668 O O . ALA A 1 85 ? -15.610 4.324 11.838 1.00 94.00 85 ALA A O 1
ATOM 669 N N . PRO A 1 86 ? -16.303 6.410 12.318 1.00 95.25 86 PRO A N 1
ATOM 670 C CA . PRO A 1 86 ? -17.700 6.132 11.982 1.00 95.25 86 PRO A CA 1
ATOM 671 C C . PRO A 1 86 ? -17.932 5.785 10.507 1.00 95.25 86 PRO A C 1
ATOM 673 O O . PRO A 1 86 ? -18.967 5.197 10.193 1.00 95.25 86 PRO A O 1
ATOM 676 N N . ASP A 1 87 ? -17.003 6.108 9.605 1.00 95.31 87 ASP A N 1
ATOM 677 C CA . ASP A 1 87 ? -17.110 5.786 8.177 1.00 95.31 87 ASP A CA 1
ATOM 678 C C . ASP A 1 87 ? -16.611 4.374 7.860 1.00 95.31 87 ASP A C 1
ATOM 680 O O . ASP A 1 87 ? -16.776 3.885 6.739 1.00 95.31 87 ASP A O 1
ATOM 684 N N . ILE A 1 88 ? -15.991 3.703 8.829 1.00 94.94 88 ILE A N 1
ATOM 685 C CA . ILE A 1 88 ? -15.469 2.352 8.673 1.00 94.94 88 ILE A CA 1
ATOM 686 C C . ILE A 1 88 ? -16.569 1.373 9.075 1.00 94.94 88 ILE A C 1
ATOM 688 O O . ILE A 1 88 ? -17.125 1.429 10.166 1.00 94.94 88 ILE A O 1
ATOM 692 N N . LYS A 1 89 ? -16.912 0.479 8.149 1.00 94.81 89 LYS A N 1
ATOM 693 C CA . LYS A 1 89 ? -17.899 -0.580 8.353 1.00 94.81 89 LYS A CA 1
ATOM 694 C C . LYS A 1 89 ? -17.278 -1.781 9.062 1.00 94.81 89 LYS A C 1
ATOM 696 O O . LYS A 1 89 ? -17.841 -2.259 10.033 1.00 94.81 89 LYS A O 1
ATOM 701 N N . ALA A 1 90 ? -16.152 -2.271 8.548 1.00 94.50 90 ALA A N 1
ATOM 702 C CA . ALA A 1 90 ? -15.488 -3.460 9.072 1.00 94.50 90 ALA A CA 1
ATOM 703 C C . ALA A 1 90 ? -13.999 -3.476 8.711 1.00 94.50 90 ALA A C 1
ATOM 705 O O . ALA A 1 90 ? -13.574 -2.868 7.719 1.00 94.50 90 ALA A O 1
ATOM 706 N N . VAL A 1 91 ? -13.214 -4.226 9.478 1.00 93.56 91 VAL A N 1
ATOM 707 C CA . VAL A 1 91 ? -11.817 -4.543 9.173 1.00 93.56 91 VAL A CA 1
ATOM 708 C C . VAL A 1 91 ? -11.689 -6.053 9.021 1.00 93.56 91 VAL A C 1
ATOM 710 O O . VAL A 1 91 ? -11.979 -6.804 9.944 1.00 93.56 91 VAL A O 1
ATOM 713 N N . THR A 1 92 ? -11.252 -6.507 7.848 1.00 92.62 92 THR A N 1
ATOM 714 C CA . THR A 1 92 ? -11.048 -7.931 7.572 1.00 92.62 92 THR A CA 1
ATOM 715 C C . THR A 1 92 ? -9.570 -8.257 7.545 1.00 92.62 92 THR A C 1
ATOM 717 O O . THR A 1 92 ? -8.803 -7.666 6.775 1.00 92.62 92 THR A O 1
ATOM 720 N N . PHE A 1 93 ? -9.182 -9.248 8.333 1.00 90.25 93 PHE A N 1
ATOM 721 C CA . PHE A 1 93 ? -7.853 -9.826 8.313 1.00 90.25 93 PHE A CA 1
ATOM 722 C C . PHE A 1 93 ? -7.898 -11.145 7.542 1.00 90.25 93 PHE A C 1
ATOM 724 O O . PHE A 1 93 ? -8.707 -12.019 7.825 1.00 90.25 93 PHE A O 1
ATOM 731 N N . LYS A 1 94 ? -7.026 -11.293 6.542 1.00 88.00 94 LYS A N 1
ATOM 732 C CA . LYS A 1 94 ? -6.872 -12.536 5.779 1.00 88.00 94 LYS A CA 1
ATOM 733 C C . LYS A 1 94 ? -5.413 -12.951 5.762 1.00 88.00 94 LYS A C 1
ATOM 735 O O . LYS A 1 94 ? -4.571 -12.255 5.191 1.00 88.00 94 LYS A O 1
ATOM 740 N N . ARG A 1 95 ? -5.087 -14.078 6.385 1.00 85.00 95 ARG A N 1
ATOM 741 C CA . ARG A 1 95 ? -3.725 -14.627 6.398 1.00 85.00 95 ARG A CA 1
ATOM 742 C C . ARG A 1 95 ? -3.527 -15.546 5.193 1.00 85.00 95 ARG A C 1
ATOM 744 O O . ARG A 1 95 ? -4.284 -16.484 4.987 1.00 85.00 95 ARG A O 1
ATOM 751 N N . PHE A 1 96 ? -2.496 -15.270 4.411 1.00 81.50 96 PHE A N 1
ATOM 752 C CA . PHE A 1 96 ? -1.935 -16.183 3.421 1.00 81.50 96 PHE A CA 1
ATOM 753 C C . PHE A 1 96 ? -0.625 -16.753 3.972 1.00 81.50 96 PHE A C 1
ATOM 755 O O . PHE A 1 96 ? -0.015 -16.150 4.857 1.00 81.50 96 PHE A O 1
ATOM 762 N N . SER A 1 97 ? -0.165 -17.889 3.438 1.00 77.31 97 SER A N 1
ATOM 763 C CA . SER A 1 97 ? 0.991 -18.631 3.971 1.00 77.31 97 SER A CA 1
ATOM 764 C C . SER A 1 97 ? 2.239 -17.776 4.233 1.00 77.31 97 SER A C 1
ATOM 766 O O . SER A 1 97 ? 2.958 -18.043 5.188 1.00 77.31 97 SER A O 1
ATOM 768 N N . PHE A 1 98 ? 2.477 -16.723 3.440 1.00 74.25 98 PHE A N 1
ATOM 769 C CA . PHE A 1 98 ? 3.671 -15.870 3.552 1.00 74.25 98 PHE A CA 1
ATOM 770 C C . PHE A 1 98 ? 3.385 -14.387 3.840 1.00 74.25 98 PHE A C 1
ATOM 772 O O . PHE A 1 98 ? 4.319 -13.593 3.944 1.00 74.25 98 PHE A O 1
ATOM 779 N N . TYR A 1 99 ? 2.119 -13.973 3.924 1.00 78.94 99 TYR A N 1
ATOM 780 C CA . TYR A 1 99 ? 1.747 -12.566 4.114 1.00 78.94 99 TYR A CA 1
ATOM 781 C C . TYR A 1 99 ? 0.323 -12.432 4.662 1.00 78.94 99 TYR A C 1
ATOM 783 O O . TYR A 1 99 ? -0.514 -13.304 4.454 1.00 78.94 99 TYR A O 1
ATOM 791 N N . ARG A 1 100 ? 0.008 -11.316 5.325 1.00 81.50 100 ARG A N 1
ATOM 792 C CA . ARG A 1 100 ? -1.364 -10.999 5.759 1.00 81.50 100 ARG A CA 1
ATOM 793 C C . ARG A 1 100 ? -1.914 -9.859 4.911 1.00 81.50 100 ARG A C 1
ATOM 795 O O . ARG A 1 100 ? -1.225 -8.876 4.643 1.00 81.50 100 ARG A O 1
ATOM 802 N N . ILE A 1 101 ? -3.148 -10.002 4.454 1.00 87.00 101 ILE A N 1
ATOM 803 C CA . ILE A 1 101 ? -3.913 -8.936 3.818 1.00 87.00 101 ILE A CA 1
ATOM 804 C C . ILE A 1 101 ? -4.840 -8.347 4.874 1.00 87.00 101 ILE A C 1
ATOM 806 O O . ILE A 1 101 ? -5.565 -9.084 5.536 1.00 87.00 101 ILE A O 1
ATOM 810 N N . VAL A 1 102 ? -4.849 -7.025 4.984 1.00 88.69 102 VAL A N 1
ATOM 811 C CA . VAL A 1 102 ? -5.841 -6.289 5.766 1.00 88.69 102 VAL A CA 1
ATOM 812 C C . VAL A 1 102 ? -6.729 -5.524 4.798 1.00 88.69 102 VAL A C 1
ATOM 814 O O . VAL A 1 102 ? -6.240 -4.823 3.909 1.00 88.69 102 VAL A O 1
ATOM 817 N N . ARG A 1 103 ? -8.043 -5.681 4.928 1.00 91.31 103 ARG A N 1
ATOM 818 C CA . ARG A 1 103 ? -9.030 -4.940 4.143 1.00 91.31 103 ARG A CA 1
ATOM 819 C C . ARG A 1 103 ? -9.829 -4.050 5.075 1.00 91.31 103 ARG A C 1
ATOM 821 O O . ARG A 1 103 ? -10.437 -4.537 6.016 1.00 91.31 103 ARG A O 1
ATOM 828 N N . ILE A 1 104 ? -9.853 -2.757 4.789 1.00 92.25 104 ILE A N 1
ATOM 829 C CA . ILE A 1 104 ? -10.697 -1.800 5.500 1.00 92.25 104 ILE A CA 1
ATOM 830 C C . ILE A 1 104 ? -11.911 -1.538 4.614 1.00 92.25 104 ILE A C 1
ATOM 832 O O . ILE A 1 104 ? -11.797 -1.008 3.500 1.00 92.25 104 ILE A O 1
ATOM 836 N N . HIS A 1 105 ? -13.071 -1.968 5.094 1.00 93.06 105 HIS A N 1
ATOM 837 C CA . HIS A 1 105 ? -14.353 -1.782 4.440 1.00 93.06 105 HIS A CA 1
ATOM 838 C C . HIS A 1 105 ? -14.941 -0.461 4.918 1.00 93.06 105 HIS A C 1
ATOM 840 O O . HIS A 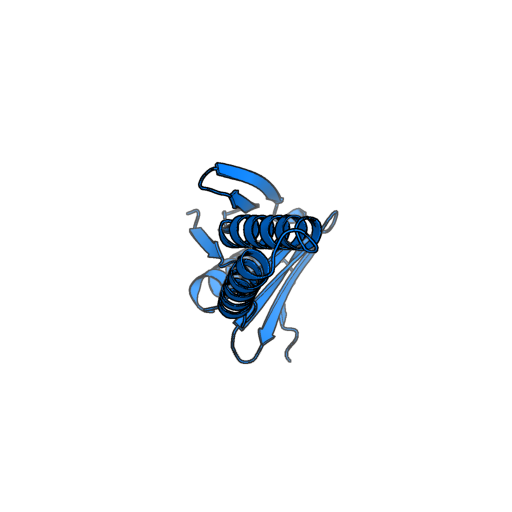1 105 ? -15.301 -0.326 6.081 1.00 93.06 105 HIS A O 1
ATOM 846 N N . LEU A 1 106 ? -15.033 0.517 4.022 1.00 93.50 106 LEU A N 1
ATOM 847 C CA . LEU A 1 106 ? -15.710 1.782 4.293 1.00 93.50 106 LEU A CA 1
ATOM 848 C C . LEU A 1 106 ? -17.214 1.633 4.035 1.00 93.50 106 LEU A C 1
ATOM 850 O O . LEU A 1 106 ? -17.622 0.836 3.187 1.00 93.50 106 LEU A O 1
ATOM 854 N N . LYS A 1 107 ? -18.036 2.407 4.748 1.00 92.56 107 LYS A N 1
ATOM 855 C CA . LYS A 1 107 ? -19.485 2.503 4.513 1.00 92.56 107 LYS A CA 1
ATOM 856 C C . LYS A 1 107 ? -19.786 3.061 3.122 1.00 92.56 107 LYS A C 1
ATOM 858 O O . LYS A 1 107 ? -20.735 2.620 2.483 1.00 92.56 107 LYS A O 1
ATOM 863 N N . GLN A 1 108 ? -18.958 3.992 2.649 1.00 90.50 108 GLN A N 1
ATOM 864 C CA . GLN A 1 108 ? -19.042 4.579 1.315 1.00 90.50 108 GLN A CA 1
ATOM 865 C C . GLN A 1 108 ? -17.663 4.611 0.644 1.00 90.50 108 GLN A C 1
ATOM 867 O O . GLN A 1 108 ? -16.640 4.842 1.289 1.00 90.50 108 GLN A O 1
ATOM 872 N N . GLY A 1 109 ? -17.637 4.396 -0.672 1.00 87.38 109 GLY A N 1
ATOM 873 C CA . GLY A 1 109 ? -16.427 4.486 -1.488 1.00 87.38 109 GLY A CA 1
ATOM 874 C C . GLY A 1 109 ? -15.614 3.192 -1.600 1.00 87.38 109 GLY A C 1
ATOM 875 O O . GLY A 1 109 ? -16.099 2.078 -1.398 1.00 87.38 109 GLY A O 1
ATOM 876 N N . PHE A 1 110 ? -14.353 3.345 -2.007 1.00 84.25 110 PHE A N 1
ATOM 877 C CA . PHE A 1 110 ? -13.472 2.222 -2.323 1.00 84.25 110 PHE A CA 1
ATOM 878 C C . PHE A 1 110 ? -12.874 1.586 -1.070 1.00 84.25 110 PHE A C 1
ATOM 880 O O . PHE A 1 110 ? -12.322 2.275 -0.212 1.00 84.25 110 PHE A O 1
ATOM 887 N N . ARG A 1 111 ? -12.887 0.252 -1.027 1.00 87.62 111 ARG A N 1
ATOM 888 C CA . ARG A 1 111 ? -12.224 -0.539 0.020 1.00 87.62 111 ARG A CA 1
ATOM 889 C C . ARG A 1 111 ? -10.717 -0.310 -0.017 1.00 87.62 111 ARG A C 1
ATOM 891 O O . ARG A 1 111 ? -10.116 -0.318 -1.094 1.00 87.62 111 ARG A O 1
ATOM 898 N N . TRP A 1 112 ? -10.095 -0.149 1.147 1.00 89.06 112 TRP A N 1
ATOM 899 C CA . TRP A 1 112 ? -8.638 -0.051 1.226 1.00 89.06 112 TRP A CA 1
ATOM 900 C C . TRP A 1 112 ? -8.065 -1.446 1.428 1.00 89.06 112 TRP A C 1
ATOM 902 O O . TRP A 1 112 ? -8.454 -2.158 2.351 1.00 89.06 112 TRP A O 1
ATOM 912 N N . LYS A 1 113 ? -7.154 -1.851 0.543 1.00 86.88 113 LYS A N 1
ATOM 913 C CA . LYS A 1 113 ? -6.477 -3.146 0.609 1.00 86.88 113 LYS A CA 1
ATOM 914 C C . LYS A 1 113 ? -5.014 -2.916 0.951 1.00 86.88 113 LYS A C 1
ATOM 916 O O . LYS A 1 113 ? -4.270 -2.357 0.150 1.00 86.88 113 LYS A O 1
ATOM 921 N N . LEU A 1 114 ? -4.614 -3.402 2.114 1.00 83.94 114 LEU A N 1
ATOM 922 C CA . LEU A 1 114 ? -3.238 -3.423 2.569 1.00 83.94 114 LEU A CA 1
ATOM 923 C C . LEU A 1 114 ? -2.715 -4.843 2.460 1.00 83.94 114 LEU A C 1
ATOM 925 O O . LEU A 1 114 ? -3.377 -5.786 2.888 1.00 83.94 114 LEU A O 1
ATOM 929 N N . VAL A 1 115 ? -1.520 -5.005 1.907 1.00 78.31 115 VAL A N 1
ATOM 930 C CA . VAL A 1 115 ? -0.827 -6.291 1.949 1.00 78.31 115 VAL A CA 1
ATOM 931 C C . VAL A 1 115 ? 0.466 -6.118 2.708 1.00 78.31 115 VAL A C 1
ATOM 933 O O . VAL A 1 115 ? 1.247 -5.209 2.439 1.00 78.31 115 VAL A O 1
ATOM 936 N N . LYS A 1 116 ? 0.657 -6.978 3.702 1.00 70.88 116 LYS A N 1
ATOM 937 C CA . LYS A 1 116 ? 1.699 -6.847 4.704 1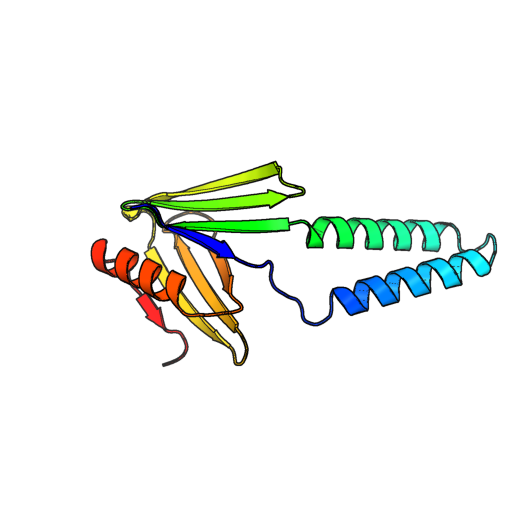.00 70.88 116 LYS A CA 1
ATOM 938 C C . LYS A 1 116 ? 2.543 -8.111 4.720 1.00 70.88 116 LYS A C 1
ATOM 940 O O . LYS A 1 116 ? 2.020 -9.218 4.818 1.00 70.88 116 LYS A O 1
ATOM 945 N N . SER A 1 117 ? 3.857 -7.936 4.653 1.00 56.78 117 SER A N 1
ATOM 946 C CA . SER A 1 117 ? 4.819 -9.040 4.675 1.00 56.78 117 SER A CA 1
ATOM 947 C C . SER A 1 117 ? 5.216 -9.490 6.087 1.00 56.78 117 SER A C 1
ATOM 949 O O . SER A 1 117 ? 5.827 -10.543 6.213 1.00 56.78 117 SER A O 1
ATOM 951 N N . LYS A 1 118 ? 4.916 -8.716 7.146 1.00 60.69 118 LYS A N 1
ATOM 952 C CA . LYS A 1 118 ? 5.207 -9.083 8.548 1.00 60.69 118 LYS A CA 1
ATOM 953 C C . LYS A 1 118 ? 4.082 -8.642 9.495 1.00 60.69 118 LYS A C 1
ATOM 955 O O . LYS A 1 118 ? 3.710 -7.472 9.411 1.00 60.69 118 LYS A O 1
ATOM 960 N N . PRO A 1 119 ? 3.528 -9.505 10.366 1.00 60.00 119 PRO A N 1
ATOM 961 C CA . PRO A 1 119 ? 2.214 -9.252 10.950 1.00 60.00 119 PRO A CA 1
ATOM 962 C C . PRO A 1 119 ? 2.146 -8.467 12.266 1.00 60.00 119 PRO A C 1
ATOM 964 O O . PRO A 1 119 ? 1.057 -8.031 12.582 1.00 60.00 119 PRO A O 1
ATOM 967 N N . ASP A 1 120 ? 3.202 -8.110 12.984 1.00 68.94 120 ASP A N 1
ATOM 968 C CA . ASP A 1 120 ? 2.943 -8.011 14.439 1.00 68.94 120 ASP A CA 1
ATOM 969 C C . ASP A 1 120 ? 2.303 -6.692 14.939 1.00 68.94 120 ASP A C 1
ATOM 971 O O . ASP A 1 120 ? 1.232 -6.729 15.530 1.00 68.94 120 ASP A O 1
ATOM 975 N N . LYS A 1 121 ? 2.855 -5.503 14.647 1.00 80.00 121 LYS A N 1
ATOM 976 C CA . LYS A 1 121 ? 2.369 -4.260 15.305 1.00 80.00 121 LYS A CA 1
ATOM 977 C C . LYS A 1 121 ? 1.100 -3.629 14.711 1.00 80.00 121 LYS A C 1
ATOM 979 O O . LYS A 1 121 ? 0.177 -3.311 15.441 1.00 80.00 121 LYS A O 1
ATOM 984 N N . LEU A 1 122 ? 1.025 -3.454 13.384 1.00 83.00 122 LEU A N 1
ATOM 985 C CA . LEU A 1 122 ? -0.153 -2.809 12.760 1.00 83.00 122 LEU A CA 1
ATOM 986 C C . LEU A 1 122 ? -1.462 -3.571 13.024 1.00 83.00 122 LEU A C 1
ATOM 988 O O . LEU A 1 122 ? -2.516 -2.948 13.075 1.00 83.00 122 LEU A O 1
ATOM 992 N N . ASP A 1 123 ? -1.401 -4.898 13.129 1.00 86.75 123 ASP A N 1
ATOM 993 C CA . ASP A 1 123 ? -2.599 -5.721 13.287 1.00 86.75 123 ASP A CA 1
ATOM 994 C C . ASP A 1 123 ? -3.192 -5.482 14.678 1.00 86.75 123 ASP A C 1
ATOM 996 O O . ASP A 1 123 ? -4.375 -5.185 14.790 1.00 86.75 123 ASP A O 1
ATOM 1000 N N . GLU A 1 124 ? -2.337 -5.478 15.704 1.00 88.12 124 GLU A N 1
ATOM 1001 C CA . GLU A 1 124 ? -2.686 -5.107 17.075 1.00 88.12 124 GLU A CA 1
ATOM 1002 C C . GLU A 1 124 ? -3.222 -3.668 17.157 1.00 88.12 124 GLU A C 1
ATOM 1004 O O . GLU A 1 124 ? -4.261 -3.429 17.769 1.00 88.12 124 GLU A O 1
ATOM 1009 N N . SER A 1 125 ? -2.580 -2.705 16.488 1.00 89.38 125 SER A N 1
ATOM 1010 C CA . SER A 1 125 ? -3.032 -1.306 16.494 1.00 89.38 125 SER A CA 1
ATOM 1011 C C . SER A 1 125 ? -4.367 -1.106 15.774 1.00 89.38 125 SER A C 1
ATOM 1013 O O . SER A 1 125 ? -5.204 -0.331 16.236 1.00 89.38 125 SER A O 1
ATOM 1015 N N . LEU A 1 126 ? -4.604 -1.809 14.662 1.00 90.56 126 LEU A N 1
ATOM 1016 C CA . LEU A 1 126 ? -5.890 -1.781 13.962 1.00 90.56 126 LEU A CA 1
ATOM 1017 C C . LEU A 1 126 ? -6.983 -2.506 14.739 1.00 90.56 126 LEU A C 1
ATOM 1019 O O . LEU A 1 126 ? -8.121 -2.046 14.730 1.00 90.56 126 LEU A O 1
ATOM 1023 N N . GLN A 1 127 ? -6.647 -3.602 15.415 1.00 91.38 127 GLN A N 1
ATOM 1024 C CA . GLN A 1 127 ? -7.578 -4.318 16.272 1.00 91.38 127 GLN A CA 1
ATOM 1025 C C . GLN A 1 127 ? -7.994 -3.444 17.460 1.00 91.38 127 GLN A C 1
ATOM 1027 O O . GLN A 1 127 ? -9.184 -3.228 17.656 1.00 91.38 127 GLN A O 1
ATOM 1032 N N . ARG A 1 128 ? -7.038 -2.818 18.159 1.00 93.19 128 ARG A N 1
ATOM 1033 C CA . ARG A 1 128 ? -7.323 -1.840 19.225 1.00 93.19 128 ARG A CA 1
ATOM 1034 C C . ARG A 1 128 ? -8.153 -0.661 18.728 1.00 93.19 128 ARG A C 1
ATOM 1036 O O . ARG A 1 128 ? -9.052 -0.199 19.424 1.00 93.19 128 ARG A O 1
ATOM 1043 N N . PHE A 1 129 ? -7.856 -0.155 17.530 1.00 93.69 129 PHE A N 1
ATOM 1044 C CA . PHE A 1 129 ? -8.646 0.907 16.910 1.00 93.69 129 PHE A CA 1
ATOM 1045 C C . PHE A 1 129 ? -10.086 0.452 16.642 1.00 93.69 129 PHE A C 1
ATOM 1047 O O . PHE A 1 129 ? -11.023 1.191 16.935 1.00 93.69 129 PHE A O 1
ATOM 1054 N N . ALA A 1 130 ? -10.267 -0.758 16.112 1.00 93.69 130 ALA A N 1
ATOM 1055 C CA . ALA A 1 130 ? -11.582 -1.309 15.831 1.00 93.69 130 ALA A CA 1
ATOM 1056 C C . ALA A 1 130 ? -12.385 -1.551 17.116 1.00 93.69 130 ALA A C 1
ATOM 1058 O O . ALA A 1 130 ? -13.520 -1.092 17.208 1.00 93.69 130 ALA A O 1
ATOM 1059 N N . GLU A 1 131 ? -11.773 -2.160 18.134 1.00 93.81 131 GLU A N 1
ATOM 1060 C CA . GLU A 1 131 ? -12.372 -2.381 19.456 1.00 93.81 131 GLU A CA 1
ATOM 1061 C C . GLU A 1 131 ? -12.805 -1.059 20.103 1.00 93.81 131 GLU A C 1
ATOM 1063 O O . GLU A 1 131 ? -13.952 -0.920 20.528 1.00 93.81 131 GLU A O 1
ATOM 1068 N N . LYS A 1 132 ? -11.931 -0.042 20.094 1.00 95.38 132 LYS A N 1
ATOM 1069 C CA . LYS A 1 132 ? -12.222 1.286 20.659 1.00 95.38 132 LYS A CA 1
ATOM 1070 C C . LYS A 1 132 ? -13.451 1.948 20.029 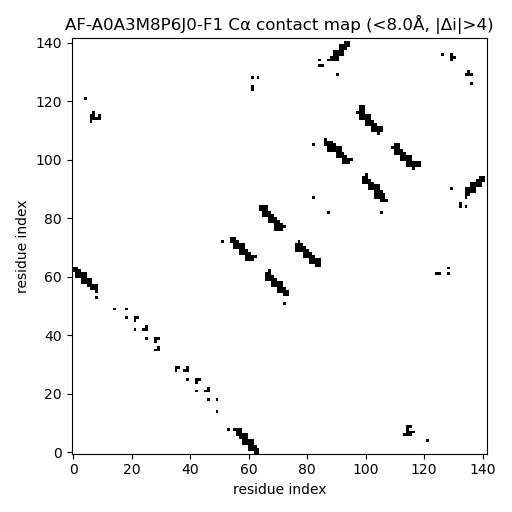1.00 95.38 132 LYS A C 1
ATOM 1072 O O . LYS A 1 132 ? -14.177 2.662 20.714 1.00 95.38 132 LYS A O 1
ATOM 1077 N N . HIS A 1 133 ? -13.663 1.742 18.732 1.00 94.44 133 HIS A N 1
ATOM 1078 C CA . HIS A 1 133 ? -14.739 2.378 17.968 1.00 94.44 133 HIS A CA 1
ATOM 1079 C C . HIS A 1 133 ? -15.902 1.433 17.651 1.00 94.44 133 HIS A C 1
ATOM 1081 O O . HIS A 1 133 ? -16.761 1.785 16.846 1.00 94.44 133 HIS A O 1
ATOM 1087 N N . SER A 1 134 ? -15.948 0.249 18.277 1.00 94.38 134 SER A N 1
ATOM 1088 C CA . SER A 1 134 ? -16.973 -0.779 18.025 1.00 94.38 134 SER A CA 1
ATOM 1089 C C . SER A 1 134 ? -17.119 -1.143 16.537 1.00 94.38 134 SER A C 1
ATOM 1091 O O . SER A 1 134 ? -18.222 -1.355 16.035 1.00 94.38 134 SER A O 1
ATOM 1093 N N . ILE A 1 135 ? -15.999 -1.182 15.813 1.00 94.50 135 ILE A N 1
ATOM 1094 C CA . ILE A 1 135 ? -15.937 -1.586 14.406 1.00 94.50 135 ILE A CA 1
ATOM 1095 C C . ILE A 1 135 ? -15.815 -3.110 14.345 1.00 94.50 135 ILE A C 1
ATOM 1097 O O . ILE A 1 135 ? -14.999 -3.707 15.044 1.00 94.50 135 ILE A O 1
ATOM 1101 N N . GLU A 1 136 ? -16.593 -3.734 13.465 1.00 93.88 136 GLU A N 1
ATOM 1102 C CA . GLU A 1 136 ? -16.581 -5.183 13.273 1.00 93.88 136 GLU A CA 1
ATOM 1103 C C . GLU A 1 136 ? -15.224 -5.668 12.734 1.00 93.88 136 GLU A C 1
ATOM 1105 O O . GLU A 1 136 ? -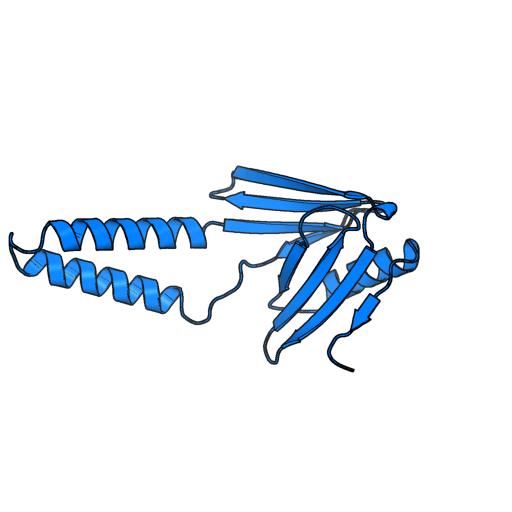14.719 -5.164 11.722 1.00 93.88 136 GLU A O 1
ATOM 1110 N N . VAL A 1 137 ? -14.637 -6.662 13.404 1.00 92.38 137 VAL A N 1
ATOM 1111 C CA . VAL A 1 137 ? -13.399 -7.322 12.980 1.00 92.38 137 VAL A CA 1
ATOM 1112 C C . VAL A 1 137 ? -13.731 -8.724 12.486 1.00 92.38 137 VAL A C 1
ATOM 1114 O O . VAL A 1 137 ? -14.248 -9.544 13.236 1.00 92.38 137 VAL A O 1
ATOM 1117 N N . LEU A 1 138 ? -13.417 -8.998 11.221 1.00 91.19 138 LEU A N 1
ATOM 1118 C CA . LEU A 1 138 ? -13.656 -10.288 10.577 1.00 91.19 138 LEU A CA 1
ATOM 1119 C C . LEU A 1 138 ? -12.314 -10.984 10.324 1.00 91.19 138 LEU A C 1
ATOM 1121 O O . LEU A 1 138 ? -11.461 -10.424 9.630 1.00 91.19 138 LEU A O 1
ATOM 1125 N N . ASP A 1 139 ? -12.119 -12.196 10.839 1.00 86.12 139 ASP A N 1
ATOM 1126 C CA . ASP A 1 139 ? -10.984 -13.044 10.451 1.00 86.12 139 ASP A CA 1
ATOM 1127 C C . ASP A 1 139 ? -11.471 -14.069 9.418 1.00 86.12 139 ASP A C 1
ATOM 1129 O O . ASP A 1 139 ? -12.269 -14.946 9.725 1.00 86.12 139 ASP A O 1
ATOM 1133 N N . GLU A 1 140 ? -11.041 -13.929 8.161 1.00 78.19 140 GLU A N 1
ATOM 1134 C CA . GLU A 1 140 ? -11.558 -14.712 7.017 1.00 78.19 140 GLU A CA 1
ATOM 1135 C C . GLU A 1 140 ? -10.966 -16.139 6.952 1.00 78.19 140 GLU A C 1
ATOM 1137 O O . GLU A 1 140 ? -11.041 -16.795 5.915 1.00 78.19 140 GLU A O 1
ATOM 1142 N N . ASN A 1 141 ? -10.313 -16.586 8.027 1.00 66.81 141 ASN A N 1
ATOM 1143 C CA . ASN A 1 141 ? -9.571 -17.844 8.114 1.00 66.81 141 ASN A CA 1
ATOM 1144 C C . ASN A 1 141 ? -9.999 -18.750 9.285 1.00 66.81 141 ASN A C 1
ATOM 1146 O O . ASN A 1 141 ? -9.311 -19.740 9.548 1.00 66.81 141 ASN A O 1
ATOM 1150 N N . GLN A 1 142 ? -11.077 -18.401 9.988 1.00 52.50 142 GLN A N 1
ATOM 1151 C CA . GLN A 1 142 ? -11.829 -19.328 10.842 1.00 52.50 142 GLN A CA 1
ATOM 1152 C C . GLN A 1 142 ? -12.994 -19.914 10.047 1.00 52.50 142 GLN A C 1
ATOM 1154 O O . GLN A 1 142 ? -13.280 -21.110 10.263 1.00 52.50 142 GLN A O 1
#

Radius of gyration: 19.78 Å; Cα contacts (8 Å, |Δi|>4): 217; chains: 1; bounding box: 41×32×59 Å

Foldseek 3Di:
DKDKDWFADPPPVCLVVVLVVLVVVLVVLVVVDDPCVVVNVVSVVVNVVSVQSNQWIWMWMQDLFKIWIFIDGPNHTPDIDIDGLVQWQAWEWEDDPQWIWIWTHGVDDDIDITIHRDDDDVVVSVVVSCVVSVHHYHYPPD

Sequence (142 aa):
MEEEFHTQPLKLPNISMLISFSIVLLISLSMSGALYTWLAVVSAALVIYCIIQLNTKYKLMVGNERLVWTTSRFGKNLSTRKAAAPDIKAVTFKRFSFYRIVRIHLKQGFRWKLVKSKPDKLDESLQRFAEKHSIEVLDENQ

pLDDT: mean 82.29, std 10.33, range [52.5, 95.38]